Protein AF-A0A8J6MXP6-F1 (afdb_monomer_lite)

Sequence (42 aa):
MHIGLRIDVDTFRGTRYGVPALCRLLADHAVSASFFFSVGPD

pLDDT: mean 93.3, std 8.79, range [61.78, 98.5]

Radius of gyration: 11.68 Å; chains: 1; bounding box: 29×11×36 Å

Secondary structure (DSSP, 8-state):
----EEEEE-SHHIIIIIHHHHHHHHHHTT--EEEEE-----

Organism: NCBI:txid2841693

Foldseek 3Di:
DDDEAEAEQEDPCCVPPVVVVVVVVCVVVVHDYDYDYDDDDD

Structure (mmCIF, N/CA/C/O backbone):
data_AF-A0A8J6MXP6-F1
#
_entry.id   AF-A0A8J6MXP6-F1
#
loop_
_atom_site.group_PDB
_atom_site.id
_atom_site.type_symbol
_atom_site.label_atom_id
_atom_site.label_alt_id
_atom_site.label_comp_id
_atom_site.label_asym_id
_atom_site.label_entity_id
_atom_site.label_seq_id
_atom_site.pdbx_PDB_ins_code
_atom_site.Cartn_x
_atom_site.Cartn_y
_atom_site.Cartn_z
_atom_site.occupancy
_atom_site.B_iso_or_equiv
_atom_site.auth_seq_id
_atom_site.auth_comp_id
_atom_site.auth_asym_id
_atom_site.auth_atom_id
_atom_site.pdbx_PDB_model_num
ATOM 1 N N . MET A 1 1 ? -2.403 0.767 25.303 1.00 68.62 1 MET A N 1
ATOM 2 C CA . MET A 1 1 ? -1.233 0.519 24.432 1.00 68.62 1 MET A CA 1
ATOM 3 C C . MET A 1 1 ? -1.740 0.507 23.000 1.00 68.62 1 MET A C 1
ATOM 5 O O . MET A 1 1 ? -2.655 -0.255 22.731 1.00 68.62 1 MET A O 1
ATOM 9 N N . HIS A 1 2 ? -1.253 1.392 22.129 1.00 82.81 2 HIS A N 1
ATOM 10 C CA . HIS A 1 2 ? -1.637 1.413 20.711 1.00 82.81 2 HIS A CA 1
ATOM 11 C C . HIS A 1 2 ? -0.495 0.810 19.892 1.00 82.81 2 HIS A C 1
ATOM 13 O O . HIS A 1 2 ? 0.658 1.188 20.091 1.00 82.81 2 HIS A O 1
ATOM 19 N N . ILE A 1 3 ? -0.813 -0.139 19.014 1.00 90.94 3 ILE A N 1
ATOM 20 C CA . ILE A 1 3 ? 0.145 -0.773 18.103 1.00 90.94 3 ILE A CA 1
ATOM 21 C C . ILE A 1 3 ? -0.101 -0.184 16.714 1.00 90.94 3 ILE A C 1
ATOM 23 O O . ILE A 1 3 ? -1.249 -0.088 16.285 1.00 90.94 3 ILE A O 1
ATOM 27 N N . GLY A 1 4 ? 0.963 0.241 16.035 1.00 94.31 4 GLY A N 1
ATOM 28 C CA . GLY A 1 4 ? 0.896 0.743 14.663 1.00 94.31 4 GLY A CA 1
ATOM 29 C C . GLY A 1 4 ? 1.324 -0.323 13.659 1.00 94.31 4 GLY A C 1
ATOM 30 O O . GLY A 1 4 ? 2.310 -1.021 13.891 1.00 94.31 4 GLY A O 1
ATOM 31 N N . LEU A 1 5 ? 0.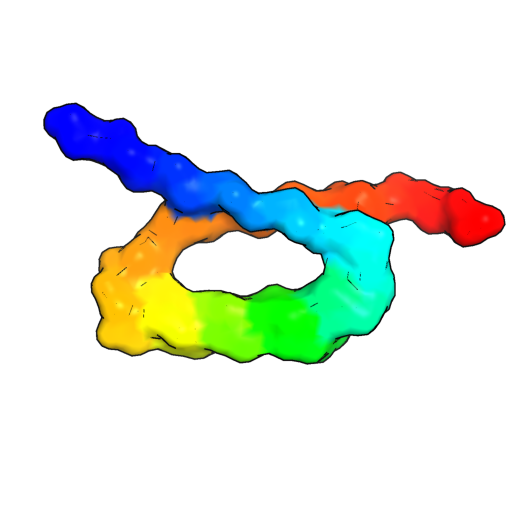609 -0.421 12.536 1.00 96.75 5 LEU A N 1
ATOM 32 C CA . LEU A 1 5 ? 0.987 -1.261 11.401 1.00 96.75 5 LEU A CA 1
ATOM 33 C C . LEU A 1 5 ? 1.737 -0.418 10.360 1.00 96.75 5 LEU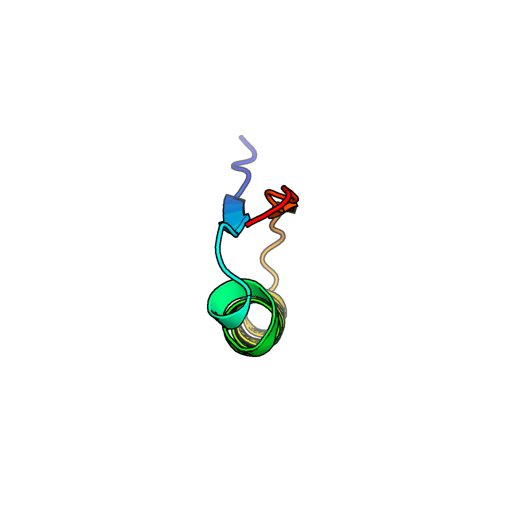 A C 1
ATOM 35 O O . LEU A 1 5 ? 1.176 0.514 9.784 1.00 96.75 5 LEU A O 1
ATOM 39 N N . ARG A 1 6 ? 3.008 -0.745 10.122 1.00 97.50 6 ARG A N 1
ATOM 40 C CA . ARG A 1 6 ? 3.836 -0.140 9.070 1.00 97.50 6 ARG A CA 1
ATOM 41 C C . ARG A 1 6 ? 3.999 -1.124 7.915 1.00 97.50 6 ARG A C 1
ATOM 43 O O . ARG A 1 6 ? 4.269 -2.298 8.153 1.00 97.50 6 ARG A O 1
ATOM 50 N N . ILE A 1 7 ? 3.858 -0.628 6.688 1.00 97.62 7 ILE A N 1
ATOM 51 C CA . ILE A 1 7 ? 3.957 -1.421 5.461 1.00 97.62 7 ILE A CA 1
ATOM 52 C C . ILE A 1 7 ? 4.956 -0.742 4.521 1.00 97.62 7 ILE A C 1
ATOM 54 O O . ILE A 1 7 ? 4.697 0.365 4.052 1.00 97.62 7 ILE A O 1
ATOM 58 N N . ASP A 1 8 ? 6.078 -1.405 4.247 1.00 97.12 8 ASP A N 1
ATOM 59 C CA . ASP A 1 8 ? 7.068 -0.946 3.268 1.00 97.12 8 ASP A CA 1
ATOM 60 C C . ASP A 1 8 ? 6.700 -1.476 1.870 1.00 97.12 8 ASP A C 1
ATOM 62 O O . ASP A 1 8 ? 6.301 -2.634 1.705 1.00 97.12 8 ASP A O 1
ATOM 66 N N . VAL A 1 9 ? 6.769 -0.604 0.865 1.00 96.81 9 VAL A N 1
ATOM 67 C CA . VAL A 1 9 ? 6.377 -0.884 -0.519 1.00 96.81 9 VAL A CA 1
ATOM 68 C C . VAL A 1 9 ? 7.540 -0.539 -1.444 1.00 96.81 9 VAL A C 1
ATOM 70 O O . VAL A 1 9 ? 7.741 0.617 -1.813 1.00 96.81 9 VAL A O 1
ATOM 73 N N . ASP A 1 10 ? 8.275 -1.573 -1.853 1.00 94.69 10 ASP A N 1
ATOM 74 C CA . ASP A 1 10 ? 9.547 -1.422 -2.579 1.00 94.69 10 ASP A CA 1
ATOM 75 C C . ASP A 1 10 ? 9.468 -1.775 -4.069 1.00 94.69 10 ASP A C 1
ATOM 77 O O . ASP A 1 10 ? 10.480 -1.840 -4.757 1.00 94.69 10 ASP A O 1
ATOM 81 N N . THR A 1 11 ? 8.274 -2.060 -4.596 1.00 93.31 11 THR A N 1
ATOM 82 C CA . THR A 1 11 ? 8.121 -2.442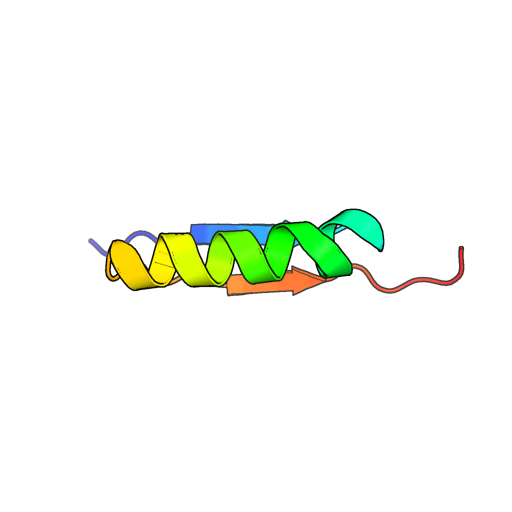 -6.007 1.00 93.31 11 THR A CA 1
ATOM 83 C C . THR A 1 11 ? 6.935 -1.755 -6.656 1.00 93.31 11 THR A C 1
ATOM 85 O O . THR A 1 11 ? 5.875 -1.594 -6.046 1.00 93.31 11 THR A O 1
ATOM 88 N N . PHE A 1 12 ? 7.060 -1.461 -7.953 1.00 93.38 12 PHE A N 1
ATOM 89 C CA . PHE A 1 12 ? 5.947 -0.958 -8.759 1.00 93.38 12 PHE A CA 1
ATOM 90 C C . PHE A 1 12 ? 4.727 -1.889 -8.703 1.00 93.38 12 PHE A C 1
ATOM 92 O O . PHE A 1 12 ? 3.589 -1.434 -8.595 1.00 93.38 12 PHE A O 1
ATOM 99 N N . ARG A 1 13 ? 4.951 -3.211 -8.727 1.00 95.19 13 ARG A N 1
ATOM 100 C CA . ARG A 1 13 ? 3.875 -4.204 -8.605 1.00 95.19 13 ARG A CA 1
ATOM 101 C C . ARG A 1 13 ? 3.189 -4.124 -7.235 1.00 95.19 13 ARG A C 1
ATOM 103 O O . ARG A 1 13 ? 1.962 -4.200 -7.179 1.00 95.19 13 ARG A O 1
ATOM 110 N N . GLY A 1 14 ? 3.958 -3.952 -6.158 1.00 96.38 14 GLY A N 1
ATOM 111 C CA . GLY A 1 14 ? 3.448 -3.752 -4.801 1.00 96.38 14 GLY A CA 1
ATOM 112 C C . GLY A 1 14 ? 2.568 -2.508 -4.703 1.00 96.38 14 GLY A C 1
ATOM 113 O O . GLY A 1 14 ? 1.436 -2.601 -4.235 1.00 96.38 14 GLY A O 1
ATOM 114 N N . THR A 1 15 ? 3.023 -1.385 -5.257 1.00 95.88 15 THR A N 1
ATOM 115 C CA . THR A 1 15 ? 2.240 -0.143 -5.335 1.00 95.88 15 THR A CA 1
ATOM 116 C C . THR A 1 15 ? 0.967 -0.318 -6.161 1.00 95.88 15 THR A C 1
ATOM 118 O O . THR A 1 15 ? -0.115 0.055 -5.719 1.00 95.88 15 THR A O 1
ATOM 121 N N . ARG A 1 16 ? 1.069 -0.907 -7.359 1.00 96.75 16 ARG A N 1
ATOM 122 C CA . ARG A 1 16 ? -0.048 -0.979 -8.312 1.00 96.75 16 ARG A CA 1
ATOM 123 C C . ARG A 1 16 ? -1.141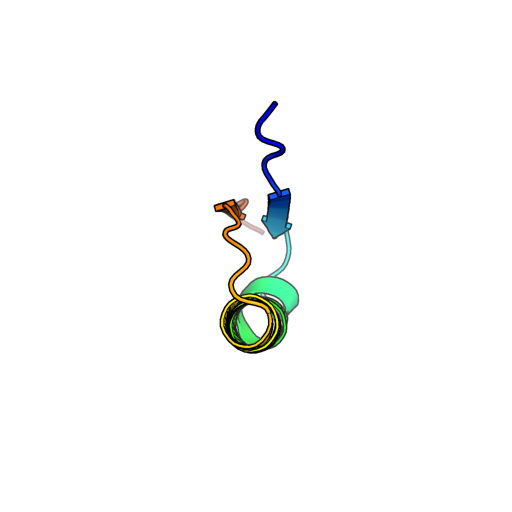 -1.964 -7.903 1.00 96.75 16 ARG A C 1
ATOM 125 O O . ARG A 1 16 ? -2.308 -1.704 -8.179 1.00 96.75 16 ARG A O 1
ATOM 132 N N . TYR A 1 17 ? -0.779 -3.092 -7.294 1.00 98.25 17 TYR A N 1
ATOM 133 C CA . TYR A 1 17 ? -1.730 -4.171 -6.996 1.00 98.25 17 TYR A CA 1
ATOM 134 C C . TYR A 1 17 ? -1.840 -4.493 -5.504 1.00 98.25 17 TYR A C 1
ATOM 136 O O . TYR A 1 17 ? -2.937 -4.764 -5.025 1.00 98.25 17 TYR A O 1
ATOM 144 N N . GLY A 1 18 ? -0.729 -4.450 -4.764 1.00 98.00 18 GLY A N 1
ATOM 145 C CA . GLY A 1 18 ? -0.704 -4.785 -3.338 1.00 98.00 18 GLY A CA 1
ATOM 146 C C . GLY A 1 18 ? -1.379 -3.723 -2.473 1.00 98.00 18 GLY A C 1
ATOM 147 O O . GLY A 1 18 ? -2.258 -4.050 -1.680 1.00 98.00 18 GLY A O 1
ATOM 148 N N . VAL A 1 19 ? -1.021 -2.449 -2.663 1.00 98.19 19 VAL A N 1
ATOM 149 C CA . VAL A 1 19 ? -1.558 -1.341 -1.855 1.00 98.19 19 VAL A CA 1
ATOM 150 C C . VAL A 1 19 ? -3.081 -1.220 -1.967 1.00 98.19 19 VAL A C 1
ATOM 152 O O . VAL A 1 19 ? -3.726 -1.208 -0.921 1.00 98.19 19 VAL A O 1
ATOM 155 N N . PRO A 1 20 ? -3.709 -1.220 -3.163 1.00 98.38 20 PRO A N 1
ATOM 156 C CA . PRO A 1 20 ? -5.169 -1.158 -3.250 1.00 98.38 20 PRO A CA 1
ATOM 157 C C . PRO A 1 20 ? -5.871 -2.328 -2.548 1.00 98.38 20 PRO A C 1
ATOM 159 O O . PRO A 1 20 ? -6.881 -2.125 -1.874 1.00 98.38 20 PRO A O 1
ATOM 162 N N . ALA A 1 21 ? -5.328 -3.545 -2.672 1.00 98.44 21 ALA A N 1
ATOM 163 C CA . ALA A 1 21 ? -5.881 -4.730 -2.021 1.00 98.44 21 ALA A CA 1
ATOM 164 C C . ALA A 1 21 ? -5.761 -4.649 -0.490 1.00 98.44 21 ALA A C 1
ATOM 166 O O . ALA A 1 21 ? -6.729 -4.926 0.218 1.00 98.44 21 ALA A O 1
ATOM 167 N N . LEU A 1 22 ? -4.603 -4.213 0.017 1.00 98.25 22 LEU A N 1
ATOM 168 C CA . LEU A 1 22 ? -4.374 -4.021 1.448 1.00 98.25 22 LEU A CA 1
ATOM 169 C C . LEU A 1 22 ? -5.241 -2.900 2.019 1.00 98.25 22 LEU A C 1
ATOM 171 O O . LEU A 1 22 ? -5.813 -3.091 3.082 1.00 98.25 22 LEU A O 1
ATOM 175 N N . CYS A 1 23 ? -5.416 -1.773 1.322 1.00 98.38 23 CYS A N 1
ATOM 176 C CA . CYS A 1 23 ? -6.321 -0.715 1.776 1.00 98.38 23 CYS A CA 1
ATOM 177 C C . CYS A 1 23 ? -7.753 -1.228 1.958 1.00 98.38 23 CYS A C 1
ATOM 179 O O . CYS A 1 23 ? -8.385 -0.913 2.963 1.00 98.38 23 CYS A O 1
ATOM 181 N N . ARG A 1 24 ? -8.255 -2.041 1.017 1.00 98.50 24 ARG A N 1
ATOM 182 C CA . ARG A 1 24 ? -9.592 -2.637 1.131 1.00 98.50 24 ARG A CA 1
ATOM 183 C C . ARG A 1 24 ? -9.688 -3.581 2.329 1.00 98.50 24 ARG A C 1
ATOM 185 O O . ARG A 1 24 ? -10.586 -3.426 3.144 1.00 98.50 24 ARG A O 1
ATOM 192 N N . LEU A 1 25 ? -8.724 -4.490 2.469 1.00 98.44 25 LEU A N 1
ATOM 193 C CA . LEU A 1 25 ? -8.672 -5.438 3.582 1.00 98.44 25 LEU A CA 1
ATOM 194 C C . LEU A 1 25 ? -8.592 -4.725 4.944 1.00 98.44 25 LEU A C 1
ATOM 196 O O . LEU A 1 25 ? -9.325 -5.053 5.868 1.00 98.44 25 LEU A O 1
ATOM 200 N N . LEU A 1 26 ? -7.724 -3.722 5.072 1.00 98.19 26 LEU A N 1
ATOM 201 C CA . LEU A 1 26 ? -7.562 -2.962 6.310 1.00 98.19 26 LEU A CA 1
ATOM 202 C C . LEU A 1 26 ? -8.824 -2.165 6.665 1.00 98.19 26 LEU A C 1
ATOM 204 O O . LEU A 1 26 ? -9.201 -2.125 7.836 1.00 98.19 26 LEU A O 1
ATOM 208 N N . ALA A 1 27 ? -9.506 -1.594 5.667 1.00 97.88 27 ALA A N 1
ATOM 209 C CA . ALA A 1 27 ? -10.785 -0.918 5.865 1.00 97.88 27 ALA A CA 1
ATOM 210 C C . ALA A 1 27 ? -11.875 -1.881 6.364 1.00 97.88 27 ALA A C 1
ATOM 212 O O . ALA A 1 27 ? -12.569 -1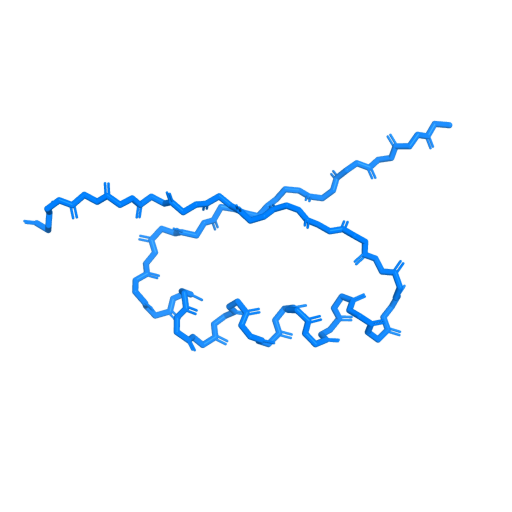.552 7.325 1.00 97.88 27 ALA A O 1
ATOM 213 N N . ASP A 1 28 ? -11.970 -3.083 5.783 1.00 98.50 28 ASP A N 1
ATOM 214 C CA . ASP A 1 28 ? -12.937 -4.114 6.191 1.00 98.50 28 ASP A CA 1
ATOM 215 C C . ASP A 1 28 ? -12.734 -4.559 7.657 1.00 98.50 28 ASP A C 1
ATOM 217 O O . ASP A 1 28 ? -13.686 -4.947 8.334 1.00 98.50 28 ASP A O 1
ATOM 221 N N . HIS A 1 29 ? -11.506 -4.450 8.177 1.00 97.44 29 HIS A N 1
ATOM 222 C CA . HIS A 1 29 ? -11.160 -4.763 9.569 1.00 97.44 29 HIS A CA 1
ATOM 223 C C . HIS A 1 29 ? -11.066 -3.538 10.494 1.00 97.44 29 HIS A C 1
ATOM 225 O O . HIS A 1 29 ? -10.710 -3.696 11.663 1.00 97.44 29 HIS A O 1
ATOM 231 N N . ALA A 1 30 ? -11.368 -2.332 10.001 1.00 97.06 30 ALA A N 1
ATOM 232 C CA . ALA A 1 30 ? -11.194 -1.074 10.732 1.00 97.06 30 ALA A CA 1
ATOM 233 C C . ALA A 1 30 ? -9.778 -0.901 11.334 1.00 97.06 30 ALA A C 1
ATOM 235 O O . ALA A 1 30 ? -9.609 -0.374 12.436 1.00 97.06 30 ALA A O 1
ATOM 236 N N . VAL A 1 31 ? -8.749 -1.352 10.606 1.00 96.88 31 VAL A N 1
ATOM 237 C CA . VAL A 1 31 ? -7.339 -1.249 11.004 1.00 96.88 31 VAL A CA 1
ATOM 238 C C . VAL A 1 31 ? -6.670 -0.101 10.257 1.00 96.88 31 VAL A C 1
ATOM 240 O O . VAL A 1 31 ? -6.730 -0.016 9.033 1.00 96.88 31 VAL A O 1
ATOM 243 N N . SER A 1 32 ? -5.960 0.752 10.991 1.00 96.00 32 SER A N 1
ATOM 244 C CA . SER A 1 32 ? -5.117 1.797 10.405 1.00 96.00 32 SER A CA 1
ATOM 245 C C . SER A 1 32 ? -3.698 1.286 10.159 1.00 96.00 32 SER A C 1
ATOM 247 O O . SER A 1 32 ? -3.107 0.632 11.020 1.00 96.00 32 SER A O 1
ATOM 249 N N . ALA A 1 33 ? -3.126 1.643 9.011 1.00 97.50 33 ALA A N 1
ATOM 250 C CA . ALA A 1 33 ? -1.730 1.383 8.677 1.00 97.50 33 ALA A CA 1
ATOM 251 C C . ALA A 1 33 ? -1.103 2.582 7.960 1.00 97.50 33 ALA A C 1
ATOM 253 O O . ALA A 1 33 ? -1.803 3.369 7.321 1.00 97.50 33 ALA A O 1
ATOM 254 N N . SER A 1 34 ? 0.222 2.678 8.031 1.00 97.62 34 SER A N 1
ATOM 255 C CA . SER A 1 34 ? 1.012 3.657 7.282 1.00 97.62 34 SER A CA 1
ATOM 256 C C . SER A 1 34 ? 1.842 2.948 6.217 1.00 97.62 34 SER A C 1
ATOM 258 O O . SER A 1 34 ? 2.583 2.013 6.528 1.00 97.62 34 SER A O 1
ATOM 260 N N . PHE A 1 35 ? 1.730 3.415 4.974 1.00 97.62 35 PHE A N 1
ATOM 261 C CA . PHE A 1 35 ? 2.489 2.902 3.836 1.00 97.62 35 PHE A CA 1
ATOM 262 C C . PHE A 1 35 ? 3.716 3.777 3.577 1.00 97.62 35 PHE A C 1
ATOM 264 O O . PHE A 1 35 ? 3.603 5.002 3.524 1.00 97.62 35 PHE A O 1
ATOM 271 N N . PHE A 1 36 ? 4.871 3.147 3.391 1.00 96.75 36 PHE A N 1
ATOM 272 C CA . PHE A 1 36 ? 6.138 3.802 3.083 1.00 96.75 36 PHE A CA 1
ATOM 273 C C . PHE A 1 36 ? 6.601 3.334 1.711 1.00 96.75 36 PHE A C 1
ATOM 275 O O . PHE A 1 36 ? 6.729 2.137 1.471 1.00 96.75 36 PHE A O 1
ATOM 282 N N . PHE A 1 37 ? 6.813 4.282 0.805 1.00 94.75 37 PHE A N 1
ATOM 283 C CA . PHE A 1 37 ? 7.173 3.993 -0.576 1.00 94.75 37 PHE A CA 1
ATOM 284 C C . PHE A 1 37 ? 8.635 4.337 -0.806 1.00 94.75 37 PHE A C 1
ATOM 286 O O . PHE A 1 37 ? 9.044 5.483 -0.602 1.00 94.75 37 PHE A O 1
ATOM 293 N N . SER A 1 38 ? 9.395 3.356 -1.274 1.00 89.31 38 SER A N 1
ATOM 294 C CA . SER A 1 38 ? 10.735 3.592 -1.796 1.00 89.31 38 SER A CA 1
ATOM 295 C C . SER A 1 38 ? 10.602 4.092 -3.232 1.00 89.31 38 SER A C 1
ATOM 297 O O . SER A 1 38 ? 10.017 3.420 -4.081 1.00 89.31 38 SER A O 1
ATOM 299 N N . VAL A 1 39 ? 11.111 5.294 -3.503 1.00 83.19 39 VAL A N 1
ATOM 300 C CA . VAL A 1 39 ? 11.136 5.878 -4.850 1.00 83.19 39 VAL A CA 1
ATOM 301 C C . VAL A 1 39 ? 12.589 6.151 -5.209 1.00 83.19 39 VAL A C 1
ATOM 303 O O . VAL A 1 39 ? 13.257 6.933 -4.536 1.00 83.19 39 VAL A O 1
ATOM 306 N N . GLY A 1 40 ? 13.080 5.491 -6.250 1.00 75.88 40 GLY A N 1
ATOM 307 C CA . GLY A 1 40 ? 14.440 5.645 -6.750 1.00 75.88 40 GLY A CA 1
ATOM 308 C C . GLY A 1 40 ? 14.472 5.475 -8.268 1.00 75.88 40 GLY A C 1
ATOM 309 O O . GLY A 1 40 ? 13.521 4.927 -8.829 1.00 75.88 40 GLY A O 1
ATO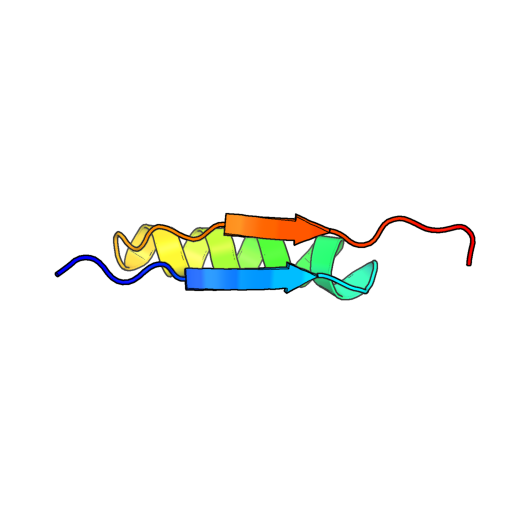M 310 N N . PRO A 1 41 ? 15.511 5.988 -8.945 1.00 69.31 41 PRO A N 1
ATOM 311 C CA . PRO A 1 41 ? 15.794 5.570 -10.310 1.00 69.31 41 PRO A CA 1
ATOM 312 C C . PRO A 1 41 ? 16.101 4.066 -10.292 1.00 69.31 41 PRO A C 1
ATOM 314 O O . PRO A 1 41 ? 16.886 3.629 -9.450 1.00 69.31 41 PRO A O 1
ATOM 317 N N . ASP A 1 42 ? 15.435 3.303 -11.162 1.00 61.78 42 ASP A N 1
ATOM 318 C CA . ASP A 1 42 ? 15.746 1.883 -11.393 1.00 61.78 42 ASP A CA 1
ATOM 319 C C . ASP A 1 42 ? 17.220 1.691 -11.796 1.00 61.78 42 ASP A C 1
ATOM 321 O O . ASP A 1 42 ? 17.726 2.502 -12.613 1.00 61.78 42 ASP A O 1
#